Protein AF-A0A1M5MZV8-F1 (afdb_monomer)

Sequence (96 aa):
MLGLFIAWIVLSLTVSLFLGLLMLRKTDELKGAFLTAVIANFITLSLAGIWWFRTETDGISQVLGVLYYGLAVVIISIINWIVLRKSGKSSVYKEN

Secondary structure (DSSP, 8-state):
-HHHHHHHHHHHHHHHHHHHHHHHHHH--HHHHHHHHHHHHHHHHHHHHHHHHHH--SHHHHHHHHHHHHHHHHHH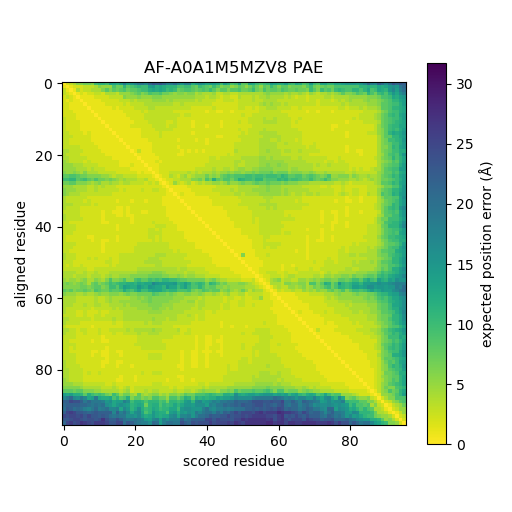HHHHHHHHHHHHHHHHTT--

Solvent-accessible surface area (backbone atoms only — not comparable to full-atom values): 4994 Å² total; per-residue (Å²): 109,69,68,61,56,51,47,51,54,52,48,24,47,52,53,11,44,51,52,14,51,54,40,26,74,72,68,71,38,63,69,61,11,47,51,53,17,44,53,45,24,47,54,47,34,50,53,47,25,56,52,44,45,70,70,43,87,52,71,66,62,20,53,51,50,36,50,51,35,54,51,46,43,55,53,46,42,54,52,43,49,55,52,51,56,58,52,57,54,58,54,65,66,73,78,114

Radius of gyration: 15.61 Å; Cα contacts (8 Å, |Δi|>4): 95; chains: 1; bounding box: 38×18×47 Å

Organism: NCBI:txid930117

Structure (mmCIF, N/CA/C/O backbone):
data_AF-A0A1M5MZV8-F1
#
_entry.id   AF-A0A1M5MZV8-F1
#
loop_
_atom_site.group_PDB
_atom_site.id
_atom_site.type_symbol
_atom_site.label_atom_id
_atom_site.label_alt_id
_atom_site.label_comp_id
_atom_site.label_asym_id
_atom_site.label_entity_id
_atom_site.label_seq_id
_atom_site.pdbx_PDB_ins_code
_atom_site.Cartn_x
_atom_site.Cartn_y
_atom_site.Cartn_z
_atom_site.occupancy
_atom_site.B_iso_or_equiv
_atom_site.auth_seq_id
_atom_site.auth_comp_id
_atom_site.auth_asym_id
_atom_site.auth_atom_id
_atom_site.pdbx_PDB_model_num
ATOM 1 N N . MET A 1 1 ? 4.382 -10.837 -17.455 1.00 69.38 1 MET A N 1
ATOM 2 C CA . MET A 1 1 ? 4.638 -9.769 -16.457 1.00 69.38 1 MET A CA 1
ATOM 3 C C . MET A 1 1 ? 3.375 -9.286 -15.751 1.00 69.38 1 MET A C 1
ATOM 5 O O . MET A 1 1 ? 3.418 -9.131 -14.538 1.00 69.38 1 MET A O 1
ATOM 9 N N . LEU A 1 2 ? 2.244 -9.125 -16.450 1.00 79.50 2 LEU A N 1
ATOM 10 C CA . LEU A 1 2 ? 0.999 -8.599 -15.864 1.00 79.50 2 LEU A CA 1
ATOM 11 C C . LEU A 1 2 ? 0.492 -9.376 -14.626 1.00 79.50 2 LEU A C 1
ATOM 13 O O . LEU A 1 2 ? 0.004 -8.773 -13.678 1.00 79.50 2 LEU A O 1
ATOM 17 N N . GLY A 1 3 ? 0.687 -10.700 -14.585 1.00 83.50 3 GLY A N 1
ATOM 18 C CA . GLY A 1 3 ? 0.349 -11.513 -13.409 1.00 83.50 3 GLY A CA 1
ATOM 19 C C . GLY A 1 3 ? 1.143 -11.145 -12.149 1.00 83.50 3 GLY A C 1
ATOM 20 O O . GLY A 1 3 ? 0.563 -11.049 -11.073 1.00 83.50 3 GLY A O 1
ATOM 21 N N . LEU A 1 4 ? 2.447 -10.867 -12.277 1.00 86.94 4 LEU A N 1
ATOM 22 C CA . LEU A 1 4 ? 3.283 -10.429 -11.150 1.00 86.94 4 LEU A CA 1
ATOM 23 C C . LEU A 1 4 ? 2.945 -8.999 -10.722 1.00 86.94 4 LEU A C 1
ATOM 25 O O . LEU A 1 4 ? 2.941 -8.700 -9.533 1.00 86.94 4 LEU A O 1
ATOM 29 N N . PHE A 1 5 ? 2.605 -8.141 -11.684 1.00 87.44 5 PHE A N 1
ATOM 30 C CA . PHE A 1 5 ? 2.138 -6.784 -11.415 1.00 87.44 5 PHE A CA 1
ATOM 31 C C . PHE A 1 5 ? 0.875 -6.782 -10.536 1.00 87.44 5 PHE A C 1
ATOM 33 O O . PHE A 1 5 ? 0.842 -6.151 -9.481 1.00 87.44 5 PHE A O 1
ATOM 40 N N . ILE A 1 6 ? -0.142 -7.562 -10.919 1.00 90.62 6 ILE A N 1
ATOM 41 C CA . ILE A 1 6 ? -1.377 -7.692 -10.133 1.00 90.62 6 ILE A CA 1
ATOM 42 C C . ILE A 1 6 ? -1.100 -8.368 -8.784 1.00 90.62 6 ILE A C 1
ATOM 44 O O . ILE A 1 6 ? -1.660 -7.950 -7.770 1.00 90.62 6 ILE A O 1
ATOM 48 N N . ALA A 1 7 ? -0.214 -9.369 -8.742 1.00 94.06 7 ALA A N 1
ATOM 49 C CA . ALA A 1 7 ? 0.138 -10.055 -7.502 1.00 94.06 7 ALA A CA 1
ATOM 50 C C . ALA A 1 7 ? 0.690 -9.092 -6.439 1.00 94.06 7 ALA A C 1
ATOM 52 O O . ALA A 1 7 ? 0.278 -9.176 -5.285 1.00 94.06 7 ALA A O 1
ATOM 53 N N . TRP A 1 8 ? 1.547 -8.136 -6.817 1.00 94.12 8 TRP A N 1
ATOM 54 C CA . TRP A 1 8 ? 2.053 -7.113 -5.892 1.00 94.12 8 TRP A CA 1
ATOM 55 C C . TRP A 1 8 ? 0.951 -6.199 -5.344 1.00 94.12 8 TRP A C 1
ATOM 57 O O . TRP A 1 8 ? 0.961 -5.870 -4.158 1.00 94.12 8 TRP A O 1
ATOM 67 N N . ILE A 1 9 ? -0.025 -5.825 -6.177 1.00 94.50 9 ILE A N 1
ATOM 68 C CA . ILE A 1 9 ? -1.168 -4.997 -5.762 1.00 94.50 9 ILE A CA 1
ATOM 69 C C . ILE A 1 9 ? -2.045 -5.754 -4.761 1.00 94.50 9 ILE A C 1
ATOM 71 O O . ILE A 1 9 ? -2.385 -5.219 -3.704 1.00 94.50 9 ILE A O 1
ATOM 75 N N . VAL A 1 10 ? -2.378 -7.011 -5.067 1.00 95.81 10 VAL A N 1
ATOM 76 C CA . VAL A 1 10 ? -3.178 -7.867 -4.178 1.00 95.81 10 VAL A CA 1
ATOM 77 C C . VAL A 1 10 ? -2.440 -8.105 -2.863 1.00 95.81 10 VAL A C 1
ATOM 79 O O . VAL A 1 10 ? -3.034 -7.942 -1.800 1.00 95.81 10 VAL A O 1
ATOM 82 N N . LEU A 1 11 ? -1.140 -8.409 -2.921 1.00 95.31 11 LEU A N 1
ATOM 83 C CA . LEU A 1 11 ? -0.306 -8.597 -1.736 1.00 95.31 11 LEU A CA 1
ATOM 84 C C . LEU A 1 11 ? -0.301 -7.343 -0.855 1.00 95.31 11 LEU A C 1
ATOM 86 O O . LEU A 1 11 ? -0.501 -7.450 0.354 1.00 95.31 11 LEU A O 1
ATOM 90 N N . SER A 1 12 ? -0.134 -6.160 -1.453 1.00 96.19 12 SER A N 1
ATOM 91 C CA . SER A 1 12 ? -0.168 -4.894 -0.718 1.00 96.19 12 SER A CA 1
ATOM 92 C C . SER A 1 12 ? -1.508 -4.668 -0.020 1.00 96.19 12 SER A C 1
ATOM 94 O O . SER A 1 12 ? -1.546 -4.342 1.170 1.00 96.19 12 SER A O 1
ATOM 96 N N . LEU A 1 13 ? -2.621 -4.902 -0.723 1.00 95.81 13 LEU A N 1
ATOM 97 C CA .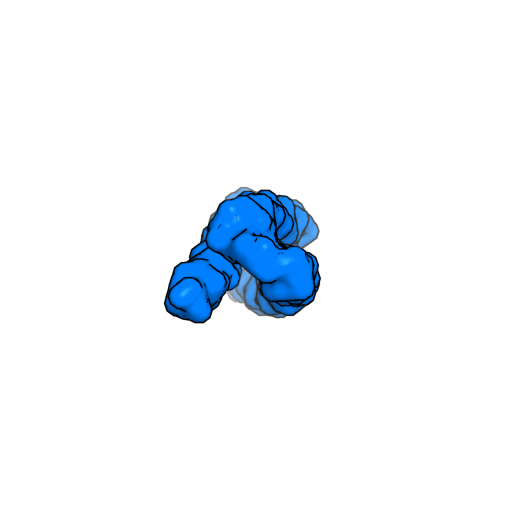 LEU A 1 13 ? -3.958 -4.797 -0.144 1.00 95.81 13 LEU A CA 1
ATOM 98 C C . LEU A 1 13 ? -4.131 -5.769 1.032 1.00 95.81 13 LEU A C 1
ATOM 100 O O . LEU A 1 13 ? -4.570 -5.360 2.104 1.00 95.81 13 LEU A O 1
ATOM 104 N N . THR A 1 14 ? -3.755 -7.039 0.861 1.00 96.81 14 THR A N 1
ATOM 105 C CA . THR A 1 14 ? -3.883 -8.054 1.914 1.00 96.81 14 THR A CA 1
ATOM 106 C C . THR A 1 14 ? -3.035 -7.715 3.139 1.00 96.81 14 THR A C 1
ATOM 108 O O . THR A 1 14 ? -3.554 -7.730 4.254 1.00 96.81 14 THR A O 1
ATOM 111 N N . VAL A 1 15 ? -1.756 -7.377 2.955 1.00 96.00 15 VAL A N 1
ATOM 112 C CA . VAL A 1 15 ? -0.833 -7.078 4.062 1.00 96.00 15 VAL A CA 1
ATOM 113 C C . VAL A 1 15 ? -1.259 -5.813 4.803 1.00 96.00 15 VAL A C 1
ATOM 115 O O . VAL A 1 15 ? -1.339 -5.818 6.032 1.00 96.00 15 VAL A O 1
ATOM 118 N N . SER A 1 16 ? -1.580 -4.741 4.075 1.00 96.00 16 SER A N 1
ATOM 119 C CA . SER A 1 16 ? -1.984 -3.475 4.692 1.00 96.00 16 SER A CA 1
ATOM 120 C C . SER A 1 16 ? -3.310 -3.577 5.445 1.00 96.00 16 SER A C 1
ATOM 122 O O . SER A 1 16 ? -3.393 -3.103 6.580 1.00 96.00 16 SER A O 1
ATOM 124 N N . LEU A 1 17 ? -4.321 -4.249 4.880 1.00 95.19 17 LEU A N 1
ATOM 125 C CA . LEU A 1 17 ? -5.581 -4.508 5.580 1.00 95.19 17 LEU A CA 1
ATOM 126 C C . LEU A 1 17 ? -5.376 -5.383 6.809 1.00 95.19 17 LEU A C 1
ATOM 128 O O . LEU A 1 17 ? -5.929 -5.079 7.864 1.00 95.19 17 LEU A O 1
ATOM 132 N N . PHE A 1 18 ? -4.592 -6.456 6.693 1.00 96.19 18 PHE A N 1
ATOM 133 C CA . PHE A 1 18 ? -4.347 -7.367 7.806 1.00 96.19 18 PHE A CA 1
ATOM 134 C C . PHE A 1 18 ? -3.681 -6.646 8.982 1.00 96.19 18 PHE A C 1
ATOM 136 O O . PHE A 1 18 ? -4.168 -6.733 10.110 1.00 96.19 18 PHE A O 1
ATOM 143 N N . LEU A 1 19 ? -2.620 -5.875 8.721 1.00 94.56 19 LEU A N 1
ATOM 144 C CA . LEU A 1 19 ? -1.938 -5.089 9.751 1.00 94.56 19 LEU A CA 1
ATOM 145 C C . LEU A 1 19 ? -2.841 -3.996 10.333 1.00 94.56 19 LEU A C 1
ATOM 147 O O . LEU A 1 19 ? -2.868 -3.817 11.551 1.00 94.56 19 LEU A O 1
ATOM 151 N N . GLY A 1 20 ? -3.619 -3.309 9.493 1.00 94.38 20 GLY A N 1
ATOM 152 C CA . GLY A 1 20 ? -4.591 -2.314 9.941 1.00 94.38 20 GLY A CA 1
ATOM 153 C C . GLY A 1 20 ? -5.657 -2.910 10.861 1.00 94.38 20 GLY A C 1
ATOM 154 O O . GLY A 1 20 ? -5.913 -2.375 11.935 1.00 94.38 20 GLY A O 1
ATOM 155 N N . LEU A 1 21 ? -6.248 -4.048 10.488 1.00 93.69 21 LEU A N 1
ATOM 156 C CA . LEU A 1 21 ? -7.267 -4.730 11.291 1.00 93.69 21 LEU A CA 1
ATOM 157 C C . LEU A 1 21 ? -6.693 -5.290 12.596 1.00 93.69 21 LEU A C 1
ATOM 159 O O . LEU A 1 21 ? -7.350 -5.219 13.633 1.00 93.69 21 LEU A O 1
ATOM 163 N N . LEU A 1 22 ? -5.469 -5.822 12.561 1.00 93.38 22 LEU A N 1
ATOM 164 C CA . LEU A 1 22 ? -4.772 -6.303 13.752 1.00 93.38 22 LEU A CA 1
ATOM 165 C C . LEU A 1 22 ? -4.505 -5.155 14.728 1.00 93.38 22 LEU A C 1
ATOM 167 O O . LEU A 1 22 ? -4.744 -5.312 15.923 1.00 93.38 22 LEU A O 1
ATOM 171 N N . MET A 1 23 ? -4.048 -4.006 14.225 1.00 92.38 23 MET A N 1
ATOM 172 C CA . MET A 1 23 ? -3.827 -2.812 15.038 1.00 92.38 23 MET A CA 1
ATOM 173 C C . MET A 1 23 ? -5.143 -2.291 15.619 1.00 92.38 23 MET A C 1
ATOM 175 O O . MET A 1 23 ? -5.226 -2.075 16.824 1.00 92.38 23 MET A O 1
ATOM 179 N N . LEU A 1 24 ? -6.194 -2.193 14.796 1.00 92.75 24 LEU A N 1
ATOM 180 C CA . LEU A 1 24 ? -7.522 -1.762 15.235 1.00 92.75 24 LEU A CA 1
ATOM 181 C C . LEU A 1 24 ? -8.058 -2.653 16.356 1.00 92.75 24 LEU A C 1
ATOM 183 O O . LEU A 1 24 ? -8.577 -2.155 17.341 1.00 92.75 24 LEU A O 1
ATOM 187 N N . ARG A 1 25 ? -7.877 -3.971 16.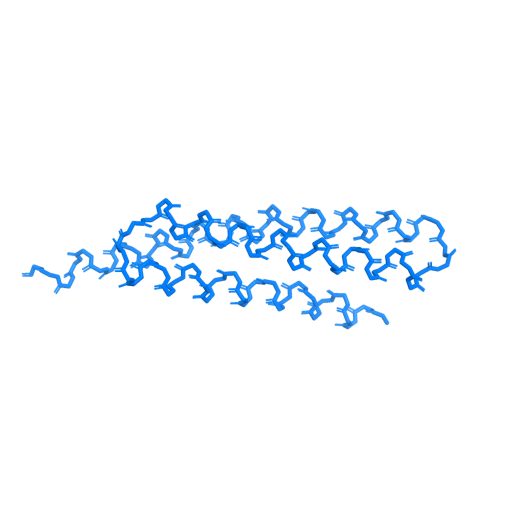249 1.00 90.44 25 ARG A N 1
ATOM 188 C CA . ARG A 1 25 ? -8.311 -4.913 17.286 1.00 90.44 25 ARG A CA 1
ATOM 189 C C . ARG A 1 25 ? -7.518 -4.787 18.591 1.00 90.44 25 ARG A C 1
ATOM 191 O O . ARG A 1 25 ? -8.025 -5.186 19.632 1.00 90.44 25 ARG A O 1
ATOM 198 N N . LYS A 1 26 ? -6.273 -4.305 18.537 1.00 89.19 26 LYS A N 1
ATOM 199 C CA . LYS A 1 26 ? -5.407 -4.166 19.717 1.00 89.19 26 LYS A CA 1
ATOM 200 C C . LYS A 1 26 ? -5.589 -2.839 20.442 1.00 89.19 26 LYS A C 1
ATOM 202 O O . LYS A 1 26 ? -5.476 -2.827 21.661 1.00 89.19 26 LYS A O 1
ATOM 207 N N . THR A 1 27 ? -5.801 -1.747 19.712 1.00 89.44 27 THR A N 1
ATOM 208 C CA . THR A 1 27 ? -5.830 -0.396 20.293 1.00 89.44 27 THR A CA 1
ATOM 209 C C . THR A 1 27 ? -7.204 0.263 20.245 1.00 89.44 27 THR A C 1
ATOM 211 O O . THR A 1 27 ? -7.382 1.286 20.888 1.00 89.44 27 THR A O 1
ATOM 214 N N . ASP A 1 28 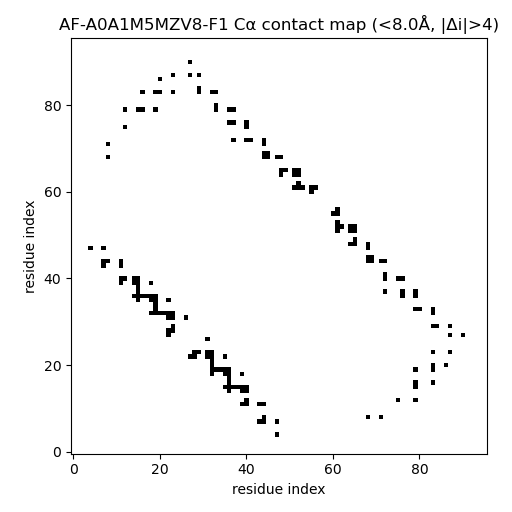? -8.145 -0.269 19.455 1.00 86.00 28 ASP A N 1
ATOM 215 C CA . ASP A 1 28 ? -9.438 0.350 19.098 1.00 86.00 28 ASP A CA 1
ATOM 216 C C . ASP A 1 28 ? -9.310 1.766 18.485 1.00 86.00 28 ASP A C 1
ATOM 218 O O . ASP A 1 28 ? -10.282 2.475 18.228 1.00 86.00 28 ASP A O 1
ATOM 222 N N . GLU A 1 29 ? -8.083 2.176 18.144 1.00 90.81 29 GLU A N 1
ATOM 223 C CA . GLU A 1 29 ? -7.796 3.478 17.559 1.00 90.81 29 GLU A CA 1
ATOM 224 C C . GLU A 1 29 ? -7.801 3.411 16.030 1.00 90.81 29 GLU A C 1
ATOM 226 O O . GLU A 1 29 ? -6.823 3.013 15.385 1.00 90.81 29 GLU A O 1
ATOM 231 N N . LEU A 1 30 ? -8.885 3.901 15.422 1.00 91.06 30 LEU A N 1
ATOM 232 C CA . LEU A 1 30 ? -9.037 3.941 13.963 1.00 91.06 30 LEU A CA 1
ATOM 233 C C . LEU A 1 30 ? -7.897 4.690 13.255 1.00 91.06 30 LEU A C 1
ATOM 235 O O . LEU A 1 30 ? -7.438 4.259 12.198 1.00 91.06 30 LEU A O 1
ATOM 239 N N . LYS A 1 31 ? -7.435 5.810 13.826 1.00 91.62 31 LYS A N 1
ATOM 240 C CA . LYS A 1 31 ? -6.365 6.627 13.231 1.00 91.62 31 LYS A CA 1
ATOM 241 C C . LYS A 1 31 ? -5.036 5.871 13.195 1.00 91.62 31 LYS A C 1
ATOM 243 O O . LYS A 1 31 ? -4.391 5.853 12.150 1.00 91.62 31 LYS A O 1
ATOM 248 N N . GLY A 1 32 ? -4.661 5.223 14.301 1.00 91.62 32 GLY A N 1
ATOM 249 C CA . GLY A 1 32 ? -3.441 4.418 14.387 1.00 91.62 32 GLY A CA 1
ATOM 250 C C . GLY A 1 32 ? -3.487 3.213 13.448 1.00 91.62 32 GLY A C 1
ATOM 251 O O . GLY A 1 32 ? -2.548 2.978 12.691 1.00 91.62 32 GLY A O 1
ATOM 252 N N . ALA A 1 33 ? -4.618 2.505 13.412 1.00 94.31 33 ALA A N 1
ATOM 253 C CA . ALA A 1 33 ? -4.840 1.393 12.493 1.00 94.31 33 ALA A CA 1
ATOM 254 C C . ALA A 1 33 ? -4.726 1.798 11.016 1.00 94.31 33 ALA A C 1
ATOM 256 O O . ALA A 1 33 ? -4.076 1.112 10.225 1.00 94.31 33 ALA A O 1
ATOM 257 N N . PHE A 1 34 ? -5.333 2.929 10.648 1.00 95.06 34 PHE A N 1
ATOM 258 C CA . PHE A 1 34 ? -5.263 3.452 9.290 1.00 95.06 34 PHE A CA 1
ATOM 259 C C . PHE A 1 34 ? -3.841 3.865 8.908 1.00 95.06 34 PHE A C 1
ATOM 261 O O . PHE A 1 34 ? -3.375 3.495 7.832 1.00 95.06 34 PHE A O 1
ATOM 268 N N . LEU A 1 35 ? -3.133 4.573 9.793 1.00 96.00 35 LEU A N 1
ATOM 269 C CA . LEU A 1 35 ? -1.758 4.997 9.540 1.00 96.00 35 LEU A CA 1
ATOM 270 C C . LEU A 1 35 ? -0.832 3.793 9.313 1.00 96.00 35 LEU A C 1
ATOM 272 O O . LEU A 1 35 ? -0.083 3.777 8.338 1.00 96.00 35 LEU A O 1
ATOM 276 N N . THR A 1 36 ? -0.942 2.752 10.142 1.00 95.00 36 THR A N 1
ATOM 277 C CA . THR A 1 36 ? -0.190 1.499 9.965 1.00 95.00 36 THR A CA 1
ATOM 278 C C . THR A 1 36 ? -0.487 0.843 8.615 1.00 95.00 36 THR A C 1
ATOM 280 O O . THR A 1 36 ? 0.436 0.412 7.923 1.00 95.00 36 THR A O 1
ATOM 283 N N . ALA A 1 37 ? -1.758 0.805 8.200 1.00 95.81 37 ALA A N 1
ATOM 284 C CA . ALA A 1 37 ? -2.148 0.247 6.907 1.00 95.81 37 ALA A CA 1
ATOM 285 C C . ALA A 1 37 ? -1.586 1.063 5.728 1.00 95.81 37 ALA A C 1
ATOM 287 O O . ALA A 1 37 ? -1.093 0.486 4.761 1.00 95.81 37 ALA A O 1
ATOM 288 N N . VAL A 1 38 ? -1.616 2.398 5.807 1.00 96.38 38 VAL A N 1
ATOM 289 C CA . VAL A 1 38 ? -1.046 3.284 4.776 1.00 96.38 38 VAL A CA 1
ATOM 290 C C . VAL A 1 38 ? 0.466 3.098 4.665 1.00 96.38 38 VAL A C 1
ATOM 292 O O . VAL A 1 38 ? 0.972 2.966 3.552 1.00 96.38 38 VAL A O 1
ATOM 295 N N . ILE A 1 39 ? 1.182 3.023 5.792 1.00 97.44 39 ILE A N 1
ATOM 296 C CA . ILE A 1 39 ? 2.636 2.802 5.808 1.00 97.44 39 ILE A CA 1
ATOM 297 C C . ILE A 1 39 ? 2.979 1.450 5.175 1.00 97.44 39 ILE A C 1
ATOM 299 O O . ILE A 1 39 ? 3.836 1.387 4.295 1.00 97.44 39 ILE A O 1
ATOM 303 N N . ALA A 1 40 ? 2.281 0.382 5.570 1.00 96.25 40 ALA A N 1
ATOM 304 C CA . ALA A 1 40 ? 2.485 -0.943 4.993 1.00 96.25 40 ALA A CA 1
ATOM 305 C C . ALA A 1 40 ? 2.239 -0.947 3.475 1.00 96.25 40 ALA A C 1
ATOM 307 O O . ALA A 1 40 ? 3.085 -1.415 2.717 1.00 96.25 40 ALA A O 1
ATOM 308 N N . ASN A 1 41 ? 1.126 -0.356 3.030 1.00 97.19 41 ASN A N 1
ATOM 309 C CA . ASN A 1 41 ? 0.776 -0.244 1.614 1.00 97.19 41 ASN A CA 1
ATOM 310 C C . ASN A 1 41 ? 1.843 0.525 0.814 1.00 97.19 41 ASN A C 1
ATOM 312 O O . ASN A 1 41 ? 2.279 0.082 -0.248 1.00 97.19 41 ASN A O 1
ATOM 316 N N . PHE A 1 42 ? 2.302 1.662 1.344 1.00 96.50 42 PHE A N 1
ATOM 317 C CA . PHE A 1 42 ? 3.316 2.491 0.698 1.00 96.50 42 PHE A CA 1
ATOM 318 C C . PHE A 1 42 ? 4.651 1.755 0.548 1.00 96.50 42 PHE A C 1
ATOM 320 O O . PHE A 1 42 ? 5.242 1.777 -0.531 1.00 96.50 42 PHE A O 1
ATOM 327 N N . ILE A 1 43 ? 5.111 1.066 1.598 1.00 97.00 43 ILE A N 1
ATOM 328 C CA . ILE A 1 43 ? 6.366 0.303 1.565 1.00 97.00 43 ILE A CA 1
ATOM 329 C C . ILE A 1 43 ? 6.276 -0.829 0.539 1.00 97.00 43 ILE A C 1
ATOM 331 O O . ILE A 1 43 ? 7.164 -0.962 -0.305 1.00 97.00 43 ILE A O 1
ATOM 335 N N . THR A 1 44 ? 5.201 -1.624 0.568 1.00 96.06 44 THR A N 1
ATOM 336 C CA . THR A 1 44 ? 5.044 -2.768 -0.339 1.00 96.06 44 THR A CA 1
ATOM 337 C C . THR A 1 44 ? 5.009 -2.331 -1.802 1.00 96.06 44 THR A C 1
ATOM 339 O O . THR A 1 44 ? 5.726 -2.901 -2.625 1.00 96.06 44 THR A O 1
ATOM 342 N N . LEU A 1 45 ? 4.239 -1.292 -2.136 1.00 96.00 45 LEU A N 1
ATOM 343 C CA . LEU A 1 45 ? 4.138 -0.819 -3.519 1.00 96.00 45 LEU A CA 1
ATOM 344 C C . LEU A 1 45 ? 5.367 -0.036 -3.985 1.00 96.00 45 LEU A C 1
ATOM 346 O O . LEU A 1 45 ? 5.696 -0.093 -5.167 1.00 96.00 45 LEU A O 1
ATOM 350 N N . SER A 1 46 ? 6.094 0.628 -3.083 1.00 95.25 46 SER A N 1
ATOM 351 C CA . SER A 1 46 ? 7.379 1.248 -3.433 1.00 95.25 46 SER A CA 1
ATOM 352 C C . SER A 1 46 ? 8.421 0.193 -3.805 1.00 95.25 46 SER A C 1
ATOM 354 O O . SER A 1 46 ? 9.120 0.344 -4.805 1.00 95.25 46 SER A O 1
ATOM 356 N N . LEU A 1 47 ? 8.491 -0.915 -3.057 1.00 95.62 47 LEU A N 1
ATOM 357 C CA . LEU A 1 47 ? 9.362 -2.046 -3.397 1.00 95.62 47 LEU A CA 1
ATOM 358 C C . LEU A 1 47 ? 8.959 -2.689 -4.731 1.00 95.62 47 LEU A C 1
ATOM 360 O O . LEU A 1 47 ? 9.828 -2.973 -5.556 1.00 95.62 47 LEU A O 1
ATOM 364 N N . ALA A 1 48 ? 7.655 -2.850 -4.976 1.00 94.44 48 ALA A N 1
ATOM 365 C CA . ALA A 1 48 ? 7.137 -3.342 -6.252 1.00 94.44 48 ALA A CA 1
ATOM 366 C C . ALA A 1 48 ? 7.484 -2.405 -7.424 1.00 94.44 48 ALA A C 1
ATOM 368 O O . ALA A 1 48 ? 7.876 -2.871 -8.494 1.00 94.44 48 ALA A O 1
ATOM 369 N N . GLY A 1 49 ? 7.400 -1.088 -7.211 1.00 93.88 49 GLY A N 1
ATOM 370 C CA . GLY A 1 49 ? 7.785 -0.071 -8.187 1.00 93.88 49 GLY A CA 1
ATOM 371 C C . GLY A 1 49 ? 9.274 -0.104 -8.518 1.00 93.88 49 GLY A C 1
ATOM 372 O O . GLY A 1 49 ? 9.632 -0.104 -9.693 1.00 93.88 49 GLY A O 1
ATOM 373 N N . ILE A 1 50 ? 10.144 -0.221 -7.508 1.00 94.12 50 ILE A N 1
ATOM 374 C CA . ILE A 1 50 ? 11.595 -0.381 -7.713 1.00 94.12 50 ILE A CA 1
ATOM 375 C C . ILE A 1 50 ? 11.891 -1.673 -8.483 1.00 94.12 50 ILE A C 1
ATOM 377 O O . ILE A 1 50 ? 12.711 -1.672 -9.402 1.00 94.12 50 ILE A O 1
ATOM 381 N N . TRP A 1 51 ? 11.219 -2.773 -8.131 1.00 93.88 51 TRP A N 1
ATOM 382 C CA . TRP A 1 51 ? 11.367 -4.048 -8.831 1.00 93.88 51 TRP A CA 1
ATOM 383 C C . TRP A 1 51 ? 10.944 -3.943 -10.302 1.00 93.88 51 TRP A C 1
ATOM 385 O O . TRP A 1 51 ? 11.675 -4.395 -11.185 1.00 93.88 51 TRP A O 1
ATOM 395 N N . TRP A 1 52 ? 9.810 -3.297 -10.577 1.00 92.94 52 TRP A N 1
ATOM 396 C CA . TRP A 1 52 ? 9.325 -3.081 -11.939 1.00 92.94 52 TRP A CA 1
ATOM 397 C C . TRP A 1 52 ? 10.279 -2.219 -12.757 1.00 92.94 52 TRP A C 1
ATOM 399 O O . TRP A 1 52 ? 10.658 -2.602 -13.861 1.00 92.94 52 TRP A O 1
ATOM 409 N N . PHE A 1 53 ? 10.731 -1.105 -12.179 1.00 91.12 53 PHE A N 1
ATOM 410 C CA . PHE A 1 53 ? 11.661 -0.186 -12.824 1.00 91.12 53 PHE A CA 1
ATOM 411 C C . PHE A 1 53 ? 12.959 -0.879 -13.261 1.00 91.12 53 PHE A C 1
ATOM 413 O O . PHE A 1 53 ? 13.515 -0.543 -14.298 1.00 91.12 53 PHE A O 1
ATOM 420 N N . ARG A 1 54 ? 13.436 -1.871 -12.495 1.00 91.00 54 ARG A N 1
ATOM 421 C CA . ARG A 1 54 ? 14.621 -2.662 -12.867 1.00 91.00 54 ARG A CA 1
ATOM 422 C C . ARG A 1 54 ? 14.349 -3.799 -13.847 1.00 91.00 54 ARG A C 1
ATOM 424 O O . ARG A 1 54 ? 15.289 -4.263 -14.482 1.00 91.00 54 ARG A O 1
ATOM 431 N N . THR A 1 55 ? 13.119 -4.301 -13.902 1.00 89.62 55 THR A N 1
ATOM 432 C CA . THR A 1 55 ? 12.768 -5.476 -14.713 1.00 89.62 55 THR A CA 1
ATOM 433 C C . THR A 1 55 ? 12.473 -5.091 -16.155 1.00 89.62 55 THR A C 1
ATOM 435 O O . THR A 1 55 ? 12.805 -5.832 -17.075 1.00 89.62 55 THR A O 1
ATOM 438 N N . GLU A 1 56 ? 11.838 -3.942 -16.349 1.00 87.50 56 GLU A N 1
ATOM 439 C CA . GLU A 1 56 ? 11.469 -3.461 -17.669 1.00 87.50 56 GLU A CA 1
ATOM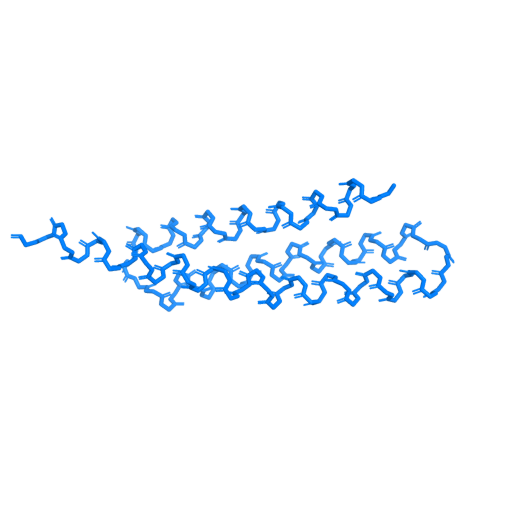 440 C C . GLU A 1 56 ? 12.646 -2.738 -18.332 1.00 87.50 56 GLU A C 1
ATOM 442 O O . GLU A 1 56 ? 13.370 -1.998 -17.670 1.00 87.50 56 GLU A O 1
ATOM 447 N N . THR A 1 57 ? 12.850 -2.947 -19.632 1.00 86.44 57 THR A N 1
ATOM 448 C CA . THR A 1 57 ? 13.956 -2.321 -20.383 1.00 86.44 57 THR A CA 1
ATOM 449 C C . THR A 1 57 ? 13.512 -1.098 -21.174 1.00 86.44 57 THR A C 1
ATOM 451 O O . THR A 1 57 ? 14.340 -0.256 -21.513 1.00 86.44 57 THR A O 1
ATOM 454 N N . ASP A 1 58 ? 12.214 -0.994 -21.466 1.00 91.25 58 ASP A N 1
ATOM 455 C CA . ASP A 1 58 ? 11.635 0.182 -22.107 1.00 91.25 58 ASP A CA 1
ATOM 456 C C . ASP A 1 58 ? 11.365 1.296 -21.082 1.00 91.25 58 ASP A C 1
ATOM 458 O O . ASP A 1 58 ? 10.609 1.119 -20.123 1.00 91.25 58 ASP A O 1
ATOM 462 N N . GLY A 1 59 ? 11.961 2.469 -21.305 1.00 88.25 59 GLY A N 1
ATOM 463 C CA . GLY A 1 59 ? 11.878 3.605 -20.384 1.00 88.25 59 GLY A CA 1
AT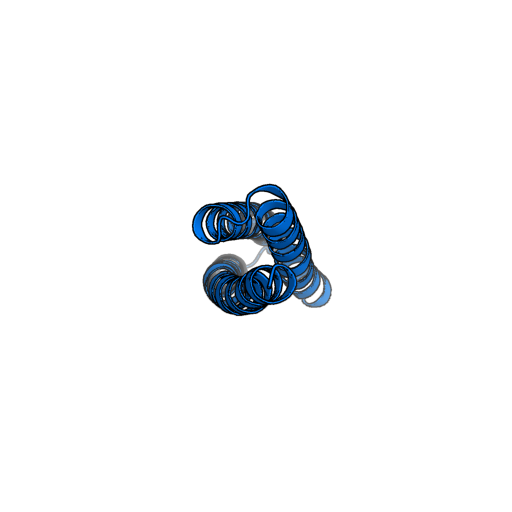OM 464 C C . GLY A 1 59 ? 10.452 4.126 -20.180 1.00 88.25 59 GLY A C 1
ATOM 465 O O . GLY A 1 59 ? 10.112 4.573 -19.083 1.00 88.25 59 GLY A O 1
ATOM 466 N N . ILE A 1 60 ? 9.585 4.030 -21.194 1.00 91.19 60 ILE A N 1
ATOM 467 C CA . ILE A 1 60 ? 8.180 4.444 -21.064 1.00 91.19 60 ILE A CA 1
ATOM 468 C C . ILE A 1 60 ? 7.429 3.458 -20.163 1.00 91.19 60 ILE A C 1
ATOM 470 O O . ILE A 1 60 ? 6.769 3.874 -19.207 1.00 91.19 60 ILE A O 1
ATOM 474 N N . SER A 1 61 ? 7.568 2.155 -20.415 1.00 88.62 61 SER A N 1
ATOM 475 C CA . SER A 1 61 ? 6.947 1.106 -19.597 1.00 88.62 61 SER A CA 1
ATOM 476 C C . SER A 1 61 ? 7.451 1.101 -18.139 1.00 88.62 61 SER A C 1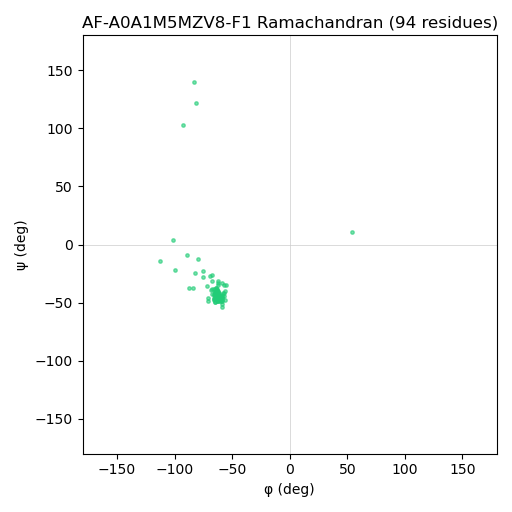
ATOM 478 O O . SER A 1 61 ? 6.668 0.870 -17.209 1.00 88.62 61 SER A O 1
ATOM 480 N N . GLN A 1 62 ? 8.719 1.459 -17.895 1.00 91.31 62 GLN A N 1
ATOM 481 C CA . GLN A 1 62 ? 9.255 1.667 -16.542 1.00 91.31 62 GLN A CA 1
ATOM 482 C C . GLN A 1 62 ? 8.490 2.759 -15.783 1.00 91.31 62 GLN A C 1
ATOM 484 O O . GLN A 1 62 ? 7.993 2.518 -14.678 1.00 91.31 62 GLN A O 1
ATOM 489 N N . VAL A 1 63 ? 8.378 3.955 -16.374 1.00 92.69 63 VAL A N 1
ATOM 490 C CA . VAL A 1 63 ? 7.719 5.105 -15.736 1.00 92.69 63 VAL A CA 1
ATOM 491 C C . VAL A 1 63 ? 6.232 4.829 -15.536 1.00 92.69 63 VAL A C 1
ATOM 493 O O . VAL A 1 63 ? 5.702 5.083 -14.454 1.00 92.69 63 VAL A O 1
ATOM 496 N N . LEU A 1 64 ? 5.566 4.247 -16.537 1.00 92.38 64 LEU A N 1
ATOM 497 C CA . LEU A 1 64 ? 4.154 3.879 -16.440 1.00 92.38 64 LEU A CA 1
ATOM 498 C C . LEU A 1 64 ? 3.893 2.896 -15.297 1.00 92.38 64 LEU A C 1
ATOM 500 O O . LEU A 1 64 ? 2.972 3.114 -14.513 1.00 92.38 64 LEU A O 1
ATOM 504 N N . GLY A 1 65 ? 4.712 1.853 -15.142 1.00 91.06 65 GLY A N 1
ATOM 505 C CA . GLY A 1 65 ? 4.535 0.898 -14.047 1.00 91.06 65 GLY A CA 1
ATOM 506 C C . GLY A 1 65 ? 4.681 1.532 -12.666 1.00 91.06 65 GLY A C 1
ATOM 507 O O . GLY A 1 65 ? 3.864 1.269 -11.782 1.00 91.06 65 GLY A O 1
ATOM 508 N N . VAL A 1 66 ? 5.658 2.427 -12.487 1.00 92.69 66 VAL A N 1
ATOM 509 C CA . VAL A 1 66 ? 5.822 3.180 -11.232 1.00 92.69 66 VAL A CA 1
ATOM 510 C C . VAL A 1 66 ? 4.607 4.075 -10.965 1.00 92.69 66 VAL A C 1
ATOM 512 O O . VAL A 1 66 ? 4.096 4.090 -9.844 1.00 92.69 66 VAL A O 1
ATOM 515 N N . LEU A 1 67 ? 4.091 4.767 -11.988 1.00 94.44 67 LEU A N 1
ATOM 516 C CA . LEU A 1 67 ? 2.879 5.584 -11.868 1.00 94.44 67 LEU A CA 1
ATOM 517 C C . LEU A 1 67 ? 1.658 4.743 -11.482 1.00 94.44 67 LEU A C 1
ATOM 519 O O . LEU A 1 67 ? 0.887 5.151 -10.611 1.00 94.44 67 LEU A O 1
ATOM 523 N N . TYR A 1 68 ? 1.495 3.554 -12.067 1.00 94.50 68 TYR A N 1
ATOM 524 C CA . TYR A 1 68 ? 0.394 2.667 -11.706 1.00 94.50 68 TYR A CA 1
ATOM 525 C C . TYR A 1 68 ? 0.489 2.173 -10.259 1.00 94.50 68 TYR A C 1
ATOM 527 O O . TYR A 1 68 ? -0.531 2.144 -9.569 1.00 94.50 68 TYR A O 1
ATOM 535 N N . TYR A 1 69 ? 1.684 1.841 -9.760 1.00 94.69 69 TYR A N 1
ATOM 536 C CA . TYR A 1 69 ? 1.849 1.523 -8.339 1.00 94.69 69 TYR A CA 1
ATOM 537 C C . TYR A 1 69 ? 1.556 2.729 -7.439 1.00 94.69 69 TYR A C 1
ATOM 539 O O . TYR A 1 69 ? 0.915 2.567 -6.402 1.00 94.69 69 TYR A O 1
ATOM 547 N N . GLY A 1 70 ? 1.928 3.943 -7.855 1.00 94.44 70 GLY A N 1
ATOM 548 C CA . GLY A 1 70 ? 1.553 5.177 -7.160 1.00 94.44 70 GLY A CA 1
ATOM 549 C C . GLY A 1 70 ? 0.034 5.376 -7.073 1.00 94.44 70 GLY A C 1
ATOM 550 O O . GLY A 1 70 ? -0.497 5.662 -6.001 1.00 94.44 70 GLY A O 1
ATOM 551 N N . LEU A 1 71 ? -0.694 5.145 -8.170 1.00 95.62 71 LEU A N 1
ATOM 552 C CA . LEU A 1 71 ? -2.161 5.175 -8.171 1.00 95.62 71 LEU A CA 1
ATOM 553 C C . LEU A 1 71 ? -2.757 4.079 -7.277 1.00 95.62 71 LEU A C 1
ATOM 555 O O . LEU A 1 71 ? -3.715 4.330 -6.540 1.00 95.62 71 LEU A O 1
ATOM 559 N N . ALA A 1 72 ? -2.168 2.881 -7.287 1.00 96.06 72 ALA A N 1
ATOM 560 C CA . ALA A 1 72 ? -2.594 1.783 -6.428 1.00 96.06 72 ALA A CA 1
ATOM 561 C C . ALA A 1 72 ? -2.438 2.119 -4.934 1.00 96.06 72 ALA A C 1
ATOM 563 O O . ALA A 1 72 ? -3.319 1.758 -4.152 1.00 96.06 72 ALA A O 1
ATOM 564 N N . VAL A 1 73 ? -1.404 2.877 -4.531 1.00 97.19 73 VAL A N 1
ATOM 565 C CA . VAL A 1 73 ? -1.261 3.364 -3.145 1.00 97.19 73 VAL A CA 1
ATOM 566 C C . VAL A 1 73 ? -2.499 4.156 -2.724 1.00 97.19 73 VAL A C 1
ATOM 568 O O . VAL A 1 73 ? -3.056 3.902 -1.653 1.00 97.19 73 VAL A O 1
ATOM 571 N N . VAL A 1 74 ? -2.957 5.089 -3.562 1.00 97.06 74 VAL A N 1
ATOM 572 C CA . VAL A 1 74 ? -4.114 5.944 -3.255 1.00 97.06 74 VAL A CA 1
ATOM 573 C C . VAL A 1 74 ? -5.389 5.108 -3.154 1.00 97.06 74 VAL A C 1
ATOM 575 O O . VAL A 1 74 ? -6.108 5.197 -2.158 1.00 97.06 74 VAL A O 1
ATOM 578 N N . ILE A 1 75 ? -5.643 4.247 -4.143 1.00 97.31 75 ILE A N 1
ATOM 579 C CA . ILE A 1 75 ? -6.852 3.413 -4.197 1.00 97.31 75 ILE A CA 1
ATOM 580 C C . ILE A 1 75 ? -6.909 2.455 -3.002 1.00 97.31 75 ILE A C 1
ATOM 582 O O . ILE A 1 75 ? -7.925 2.399 -2.308 1.00 97.31 75 ILE A O 1
ATOM 586 N N . ILE A 1 76 ? -5.818 1.740 -2.714 1.00 97.50 76 ILE A N 1
ATOM 587 C CA . ILE A 1 76 ? -5.755 0.814 -1.575 1.00 97.50 76 ILE A CA 1
ATOM 588 C C . ILE A 1 76 ? -5.926 1.569 -0.256 1.00 97.50 76 ILE A C 1
ATOM 590 O O . ILE A 1 76 ? -6.631 1.090 0.627 1.00 97.50 76 ILE A O 1
ATOM 594 N N . SER A 1 77 ? -5.372 2.775 -0.121 1.00 96.69 77 SER A N 1
ATOM 595 C CA . SER A 1 77 ? -5.573 3.584 1.087 1.00 96.69 77 SER A CA 1
ATOM 596 C C . SER A 1 77 ? -7.046 3.964 1.282 1.00 96.69 77 SER A C 1
ATOM 598 O O . SER A 1 77 ? -7.560 3.865 2.394 1.00 96.69 77 SER A O 1
ATOM 600 N N . ILE A 1 78 ? -7.769 4.315 0.213 1.00 97.56 78 ILE A N 1
ATOM 601 C CA . ILE A 1 78 ? -9.219 4.572 0.284 1.00 97.56 78 ILE A CA 1
ATOM 602 C C . ILE A 1 78 ? -9.978 3.306 0.712 1.00 97.56 78 ILE A C 1
ATOM 604 O O . ILE A 1 78 ? -10.840 3.374 1.591 1.00 97.56 78 ILE A O 1
ATOM 608 N N . ILE A 1 79 ? -9.637 2.145 0.145 1.00 97.12 79 ILE A N 1
ATOM 609 C CA . ILE A 1 79 ? -10.243 0.858 0.523 1.00 97.12 79 ILE A CA 1
ATOM 610 C C . ILE A 1 79 ? -9.979 0.558 2.005 1.00 97.12 79 ILE A C 1
ATOM 612 O O . ILE A 1 79 ? -10.918 0.261 2.747 1.00 97.12 79 ILE A O 1
ATOM 616 N N . ASN A 1 80 ? -8.732 0.706 2.458 1.00 95.94 80 ASN A N 1
ATOM 617 C CA . ASN A 1 80 ? -8.333 0.492 3.848 1.00 95.94 80 ASN A CA 1
ATOM 618 C C . ASN A 1 80 ? -9.129 1.388 4.796 1.00 95.94 80 ASN A C 1
ATOM 620 O O . ASN A 1 80 ? -9.642 0.910 5.806 1.00 95.94 80 ASN A O 1
ATOM 624 N N . TRP A 1 81 ? -9.306 2.665 4.452 1.00 95.31 81 TRP A N 1
ATOM 625 C CA . TRP A 1 81 ? -10.115 3.590 5.242 1.00 95.31 81 TRP A CA 1
ATOM 626 C C . TRP A 1 81 ? -11.564 3.113 5.401 1.00 95.31 81 TRP A C 1
ATOM 628 O O . TRP A 1 81 ? -12.088 3.071 6.517 1.00 95.31 81 TRP A O 1
ATOM 638 N N . ILE A 1 82 ? -12.210 2.721 4.298 1.00 95.88 82 ILE A N 1
ATOM 639 C CA . ILE A 1 82 ? -13.605 2.257 4.302 1.00 95.88 82 ILE A CA 1
ATOM 640 C C . ILE A 1 82 ? -13.749 0.984 5.144 1.00 95.88 82 ILE A C 1
ATOM 642 O O . ILE A 1 82 ? -14.644 0.904 5.992 1.00 95.88 82 ILE A O 1
ATOM 646 N N . VAL A 1 83 ? -12.864 0.003 4.937 1.00 95.25 83 VAL A N 1
ATOM 647 C CA . VAL A 1 83 ? -12.905 -1.285 5.642 1.00 95.25 83 VAL A CA 1
ATOM 648 C C . VAL A 1 83 ? -12.660 -1.094 7.137 1.00 95.25 83 VAL A C 1
ATOM 650 O O . VAL A 1 83 ? -13.467 -1.551 7.946 1.00 95.25 83 VAL A O 1
ATOM 653 N N . LEU A 1 84 ? -11.606 -0.368 7.522 1.00 94.31 84 LEU A N 1
ATOM 654 C CA . LEU A 1 84 ? -11.280 -0.138 8.931 1.00 94.31 84 LEU A CA 1
ATOM 655 C C . LEU A 1 84 ? -12.379 0.651 9.648 1.00 94.31 84 LEU A C 1
ATOM 657 O O . LEU A 1 84 ? -12.759 0.291 10.760 1.00 94.31 84 LEU A O 1
ATOM 661 N N . ARG A 1 85 ? -12.963 1.672 9.006 1.00 92.50 85 ARG A N 1
ATOM 662 C CA . ARG A 1 85 ? -14.066 2.449 9.592 1.00 92.50 85 ARG A CA 1
ATOM 663 C C . ARG A 1 85 ? -15.317 1.600 9.816 1.00 92.50 85 ARG A C 1
ATOM 665 O O . ARG A 1 85 ? -16.014 1.795 10.811 1.00 92.50 85 ARG A O 1
ATOM 672 N N . LYS A 1 86 ? -15.617 0.670 8.902 1.00 91.94 86 LYS A N 1
ATOM 673 C CA . LYS A 1 86 ? -16.735 -0.272 9.058 1.00 91.94 86 LYS A CA 1
ATOM 674 C C . LYS A 1 86 ? -16.469 -1.260 10.198 1.00 91.94 86 LYS A C 1
ATOM 676 O O . LYS A 1 86 ? -17.364 -1.495 11.006 1.00 91.94 86 LYS A O 1
ATOM 681 N N . SER A 1 87 ? -15.246 -1.778 10.297 1.00 88.19 87 SER A N 1
ATOM 682 C CA . SER A 1 87 ? -14.846 -2.719 11.350 1.00 88.19 87 SER A CA 1
ATOM 683 C C . SER A 1 87 ? -14.795 -2.080 12.740 1.00 88.19 87 SER A C 1
ATOM 685 O O . SER A 1 87 ? -15.265 -2.696 13.690 1.00 88.19 87 SER A O 1
ATOM 687 N N . GLY A 1 88 ? -14.320 -0.836 12.862 1.00 80.75 88 GLY A N 1
ATOM 688 C CA . GLY A 1 88 ? -14.256 -0.120 14.143 1.00 80.75 88 GLY A CA 1
ATOM 689 C C . GLY A 1 88 ? -15.628 0.263 14.702 1.00 80.75 88 GLY A C 1
ATOM 690 O O . GLY A 1 88 ? -15.819 0.311 15.905 1.00 80.75 88 GLY A O 1
ATOM 691 N N . LYS A 1 89 ? -16.649 0.459 13.856 1.00 64.56 89 LYS A N 1
ATOM 692 C CA . LYS A 1 89 ? -18.027 0.597 14.362 1.00 64.56 89 LYS A CA 1
ATOM 693 C C . LYS A 1 89 ? -18.554 -0.709 14.959 1.00 64.56 89 LYS A C 1
ATOM 695 O O . LYS A 1 89 ? -19.363 -0.668 15.875 1.00 64.56 89 LYS A O 1
ATOM 700 N N . SER A 1 90 ? -18.120 -1.861 14.446 1.00 59.62 90 SER A N 1
ATOM 701 C CA . SER A 1 90 ? -18.600 -3.161 14.919 1.00 59.62 90 SER A CA 1
ATOM 702 C C . SER A 1 90 ? -18.024 -3.576 16.277 1.00 59.62 90 SER A C 1
ATOM 704 O O . SER A 1 90 ? -18.650 -4.423 16.913 1.00 59.62 90 SER A O 1
ATOM 706 N N . SER A 1 91 ? -16.872 -3.049 16.715 1.00 56.84 91 SER A N 1
ATOM 707 C CA . SER A 1 91 ? -16.359 -3.287 18.076 1.00 56.84 91 SER A CA 1
ATOM 708 C C . SER A 1 91 ? -17.211 -2.553 19.112 1.00 56.84 91 SER A C 1
ATOM 710 O O . SER A 1 91 ? -17.681 -3.185 20.051 1.00 56.84 91 SER A O 1
ATOM 712 N N . VAL A 1 92 ? -17.540 -1.282 18.860 1.00 56.50 92 VAL A N 1
ATOM 713 C CA . VAL A 1 92 ? -18.344 -0.432 19.763 1.00 56.50 92 VAL A CA 1
ATOM 714 C C . VAL A 1 92 ? -19.744 -1.000 20.057 1.00 56.50 92 VAL A C 1
ATOM 716 O O . VAL A 1 92 ? -20.259 -0.846 21.159 1.00 56.50 92 VAL A O 1
ATOM 719 N N . TYR A 1 93 ? -20.378 -1.691 19.103 1.00 55.16 93 TYR A N 1
ATOM 720 C CA . TYR A 1 93 ? -21.695 -2.315 19.324 1.00 55.16 93 TYR A CA 1
ATOM 721 C C . TYR A 1 93 ? -21.647 -3.650 20.083 1.00 55.16 93 TYR A C 1
ATOM 723 O O . TYR A 1 93 ? -22.700 -4.136 20.474 1.00 55.16 93 TYR A O 1
ATOM 731 N N . LYS A 1 94 ? -20.472 -4.267 20.267 1.00 54.34 94 LYS A N 1
ATOM 732 C CA . LYS A 1 94 ? -20.342 -5.535 21.009 1.00 54.34 94 LYS A CA 1
ATOM 733 C C . LYS A 1 94 ? -20.115 -5.351 22.512 1.00 54.34 94 LYS A C 1
ATOM 735 O O . LYS A 1 94 ? -20.145 -6.347 23.226 1.00 54.34 94 LYS A O 1
ATOM 740 N N . GLU A 1 95 ? -19.878 -4.125 22.973 1.00 51.34 95 GLU A N 1
ATOM 741 C CA . GLU A 1 95 ? -19.671 -3.801 24.393 1.00 51.34 95 GLU A CA 1
ATOM 742 C C . GLU A 1 95 ? -20.904 -3.192 25.090 1.00 51.34 95 GLU A C 1
ATOM 744 O O . GLU A 1 95 ? -20.817 -2.854 26.267 1.00 51.34 95 GLU A O 1
ATOM 749 N N . ASN A 1 96 ? -22.051 -3.087 24.404 1.00 44.22 96 ASN A N 1
ATOM 750 C CA . ASN A 1 96 ? -23.345 -2.711 25.001 1.00 44.22 96 ASN A CA 1
ATOM 751 C C . ASN A 1 96 ? -24.313 -3.897 24.993 1.00 44.22 96 ASN A C 1
ATOM 753 O O . ASN A 1 96 ? -25.193 -3.928 25.879 1.00 44.22 96 ASN A O 1
#

pLDDT: mean 89.81, std 11.35, range [44.22, 97.56]

Foldseek 3Di:
DVVVLVVLLVVLLVVLLVQLVVVCVVPVDNVVSLVSSLVSSVVSLVVVLVVLLVVDPDPVSSVVSNVVSVVSSVVSSVVSSVVSVVVSVVVVVVVD

Mean predicted aligned error: 4.86 Å

Nearest PDB structures (foldseek):
  4v9d-assembly1_AY  TM=7.935E-01  e=9.492E+00  Escherichi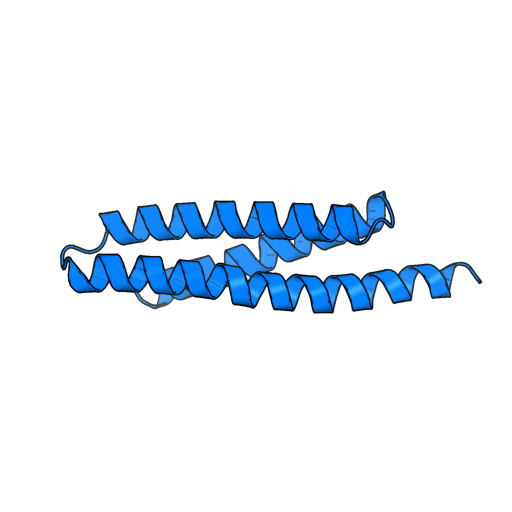a coli K-12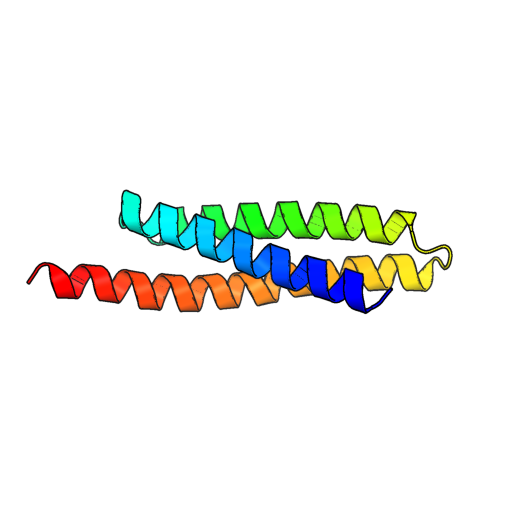
  3onl-assembly1_C  TM=4.080E-01  e=2.245E+00  Saccharomyces cerevisiae
  3lhp-assembly1_S  TM=5.419E-01  e=7.114E+00  synthetic construct